Protein AF-A0A0G4MIC7-F1 (afdb_monomer)

Structure (mmCIF, N/CA/C/O backbone):
data_AF-A0A0G4MIC7-F1
#
_entry.id   AF-A0A0G4MIC7-F1
#
loop_
_atom_site.group_PDB
_atom_site.id
_atom_site.type_symbol
_atom_site.label_atom_id
_atom_site.label_alt_id
_atom_site.label_comp_id
_atom_site.label_asym_id
_atom_site.label_entity_id
_atom_site.label_seq_id
_atom_site.pdbx_PDB_ins_code
_atom_site.Cartn_x
_atom_site.Cartn_y
_atom_site.Cartn_z
_atom_site.occupancy
_atom_site.B_iso_or_equiv
_atom_site.auth_seq_id
_atom_site.auth_comp_id
_atom_site.auth_asym_id
_atom_site.auth_atom_id
_atom_site.pdbx_PDB_model_num
ATOM 1 N N . MET A 1 1 ? -0.387 22.264 -11.535 1.00 55.69 1 MET A N 1
ATOM 2 C CA . MET A 1 1 ? -0.503 21.212 -10.492 1.00 55.69 1 MET A CA 1
ATOM 3 C C . MET A 1 1 ? 0.898 20.785 -10.051 1.00 55.69 1 MET A C 1
ATOM 5 O O . MET A 1 1 ? 1.695 20.479 -10.929 1.00 55.69 1 MET A O 1
ATOM 9 N N . ASN A 1 2 ? 1.210 20.800 -8.745 1.00 79.50 2 ASN A N 1
ATOM 10 C CA . ASN A 1 2 ? 2.513 20.370 -8.192 1.00 79.50 2 ASN A CA 1
ATOM 11 C C . ASN A 1 2 ? 2.785 18.876 -8.517 1.00 79.50 2 ASN A C 1
ATOM 13 O O . ASN A 1 2 ? 1.834 18.100 -8.631 1.00 79.50 2 ASN A O 1
ATOM 17 N N . ILE A 1 3 ? 4.055 18.476 -8.673 1.00 72.81 3 ILE A N 1
ATOM 18 C CA . ILE A 1 3 ? 4.487 17.108 -9.009 1.00 72.81 3 ILE A CA 1
ATOM 19 C C . ILE A 1 3 ? 3.940 16.054 -8.039 1.00 72.81 3 ILE A C 1
ATOM 21 O O . ILE A 1 3 ? 3.516 14.986 -8.472 1.00 72.81 3 ILE A O 1
ATOM 25 N N . PHE A 1 4 ? 3.808 16.400 -6.756 1.00 65.38 4 PHE A N 1
ATOM 26 C CA . PHE A 1 4 ? 3.174 15.535 -5.759 1.00 65.38 4 PHE A CA 1
ATOM 27 C C . PHE A 1 4 ? 1.708 15.239 -6.086 1.00 65.38 4 PHE A C 1
ATOM 29 O O . PHE A 1 4 ? 1.297 14.085 -6.057 1.00 65.38 4 PHE A O 1
ATOM 36 N N . LYS A 1 5 ? 0.928 16.255 -6.482 1.00 67.38 5 LYS A N 1
ATOM 37 C CA . LYS A 1 5 ? -0.468 16.053 -6.902 1.00 67.38 5 LYS A CA 1
ATOM 38 C C . LYS A 1 5 ? -0.561 15.225 -8.185 1.00 67.38 5 LYS A C 1
ATOM 40 O O . LYS A 1 5 ? -1.469 14.414 -8.299 1.00 67.38 5 LYS A O 1
ATOM 45 N N . LYS A 1 6 ? 0.363 15.396 -9.138 1.00 68.75 6 LYS A N 1
ATOM 46 C CA . LYS A 1 6 ? 0.389 14.588 -10.374 1.00 68.75 6 LYS A CA 1
ATOM 47 C C . LYS A 1 6 ? 0.671 13.107 -10.089 1.00 68.75 6 LYS A C 1
ATOM 49 O O . LYS A 1 6 ? -0.014 12.252 -10.635 1.00 68.75 6 LYS A O 1
ATOM 54 N N . ASN A 1 7 ? 1.618 12.806 -9.199 1.00 65.69 7 ASN A N 1
ATOM 55 C CA . ASN A 1 7 ? 1.893 11.428 -8.773 1.00 65.69 7 ASN A CA 1
ATOM 56 C C . ASN A 1 7 ? 0.746 10.832 -7.945 1.00 65.69 7 ASN A C 1
ATOM 58 O O . ASN A 1 7 ? 0.481 9.640 -8.048 1.00 65.69 7 ASN A O 1
ATOM 62 N N . MET A 1 8 ? 0.041 11.660 -7.168 1.00 64.00 8 MET A N 1
ATOM 63 C CA . MET A 1 8 ? -1.153 11.246 -6.430 1.00 64.00 8 MET A CA 1
ATOM 64 C C . MET A 1 8 ? -2.275 10.795 -7.376 1.00 64.00 8 MET A C 1
ATOM 66 O O . MET A 1 8 ? -2.858 9.744 -7.150 1.00 64.00 8 MET A O 1
ATOM 70 N N . PHE A 1 9 ? -2.511 11.531 -8.469 1.00 63.84 9 PHE A N 1
ATOM 71 C CA . PHE A 1 9 ? -3.447 11.130 -9.531 1.00 63.84 9 PHE A CA 1
ATOM 72 C C . PHE A 1 9 ? -3.020 9.837 -10.241 1.00 63.84 9 PHE A C 1
ATOM 74 O O . PHE A 1 9 ? -3.852 9.018 -10.602 1.00 63.84 9 PHE A O 1
ATOM 81 N N . LEU A 1 10 ? -1.716 9.601 -10.401 1.00 67.50 10 LEU A N 1
ATOM 82 C CA . LEU A 1 10 ? -1.205 8.349 -10.973 1.00 67.50 10 LEU A CA 1
ATOM 83 C C . LEU A 1 10 ? -1.442 7.126 -10.066 1.00 67.50 10 LEU A C 1
ATOM 85 O O . LEU A 1 10 ? -1.423 5.987 -10.531 1.00 67.50 10 LEU A O 1
ATOM 89 N N . ALA A 1 11 ? -1.608 7.362 -8.765 1.00 70.62 11 ALA A N 1
ATOM 90 C CA . ALA A 1 11 ? -1.805 6.354 -7.730 1.00 70.62 11 ALA A CA 1
ATOM 91 C C . ALA A 1 11 ? -3.226 6.389 -7.139 1.00 70.62 11 ALA A C 1
ATOM 93 O O . ALA A 1 11 ? -3.442 5.836 -6.058 1.00 70.62 11 ALA A O 1
ATOM 94 N N . GLU A 1 12 ? -4.169 7.040 -7.824 1.00 81.19 12 GLU A N 1
ATOM 95 C CA . GLU A 1 12 ? -5.480 7.414 -7.290 1.00 81.19 12 GLU A CA 1
ATOM 96 C C . GLU A 1 12 ? -6.234 6.225 -6.693 1.00 81.19 12 GLU A C 1
ATOM 98 O O . GLU A 1 12 ? -6.598 6.290 -5.524 1.00 81.19 12 GLU A O 1
ATOM 103 N N . ASP A 1 13 ? -6.350 5.104 -7.411 1.00 86.62 13 ASP A N 1
ATOM 104 C CA . ASP A 1 13 ? -7.062 3.909 -6.927 1.00 86.62 13 ASP A CA 1
ATOM 105 C C . ASP A 1 13 ? -6.501 3.385 -5.596 1.00 86.62 13 ASP A C 1
ATOM 107 O O . ASP A 1 13 ? -7.232 2.968 -4.695 1.00 86.62 13 ASP A O 1
ATOM 111 N N . ARG A 1 14 ? -5.172 3.428 -5.445 1.00 87.12 14 ARG A N 1
ATOM 112 C CA . ARG A 1 14 ? -4.474 2.920 -4.255 1.00 87.12 14 ARG A CA 1
ATOM 113 C C . ARG A 1 14 ? -4.595 3.892 -3.088 1.00 87.12 14 ARG A C 1
ATOM 115 O O . ARG A 1 14 ? -4.772 3.466 -1.948 1.00 87.12 14 ARG A O 1
ATOM 122 N N . ILE A 1 15 ? -4.513 5.190 -3.367 1.00 91.12 15 ILE A N 1
ATOM 123 C CA . ILE A 1 15 ? -4.682 6.238 -2.359 1.00 91.12 15 ILE A CA 1
ATOM 124 C C . ILE A 1 15 ? -6.134 6.280 -1.892 1.00 91.12 15 ILE A C 1
ATOM 126 O O . ILE A 1 15 ? -6.378 6.333 -0.691 1.00 91.12 15 ILE A O 1
ATOM 130 N N . LEU A 1 16 ? -7.093 6.138 -2.807 1.00 92.00 16 LEU A N 1
ATOM 131 C CA . LEU A 1 16 ? -8.512 6.029 -2.496 1.00 92.00 16 LEU A CA 1
ATOM 132 C C . LEU A 1 16 ? -8.778 4.871 -1.532 1.00 92.00 16 LEU A C 1
ATOM 134 O O . LEU A 1 16 ? -9.457 5.064 -0.528 1.00 92.00 16 LEU A O 1
ATOM 138 N N . CYS A 1 17 ? -8.192 3.693 -1.767 1.00 93.00 17 CYS A N 1
ATOM 139 C CA . CYS A 1 17 ? -8.305 2.566 -0.838 1.00 93.00 17 CYS A CA 1
ATOM 140 C C . CYS A 1 17 ? -7.873 2.941 0.592 1.00 93.00 17 CYS A C 1
ATOM 142 O O . CYS A 1 17 ? -8.575 2.624 1.555 1.00 93.00 17 CYS A O 1
ATOM 144 N N . PHE A 1 18 ? -6.747 3.644 0.747 1.00 94.75 18 PHE A N 1
ATOM 145 C CA . PHE A 1 18 ? -6.309 4.134 2.055 1.00 94.75 18 PHE A CA 1
ATOM 146 C C . PHE A 1 18 ? -7.297 5.153 2.642 1.00 94.75 18 PHE A C 1
ATOM 148 O O . PHE A 1 18 ? -7.691 5.024 3.801 1.00 94.75 18 PHE A O 1
ATOM 155 N N . GLU A 1 19 ? -7.733 6.131 1.845 1.00 95.12 19 GLU A N 1
ATOM 156 C CA . GLU A 1 19 ? -8.672 7.178 2.263 1.00 95.12 19 GLU A CA 1
ATOM 157 C C . GLU A 1 19 ? -10.009 6.608 2.753 1.00 95.12 19 GLU A C 1
ATOM 159 O O . GLU A 1 19 ? -10.559 7.098 3.742 1.00 95.12 19 GLU A O 1
ATOM 164 N N . LEU A 1 20 ? -10.512 5.550 2.106 1.00 95.88 20 LEU A N 1
ATOM 165 C CA . LEU A 1 20 ? -11.722 4.840 2.522 1.00 95.88 20 LEU A CA 1
ATOM 166 C C . LEU A 1 20 ? -11.544 4.204 3.906 1.00 95.88 20 LEU A C 1
ATOM 168 O O . LEU A 1 20 ? -12.402 4.354 4.774 1.00 95.88 20 LEU A O 1
ATOM 172 N N . VAL A 1 21 ? -10.423 3.519 4.142 1.00 96.31 21 VAL A N 1
ATOM 173 C CA . VAL A 1 21 ? -10.162 2.854 5.429 1.00 96.31 21 VAL A CA 1
ATOM 174 C C . VAL A 1 21 ? -9.888 3.868 6.544 1.00 96.31 21 VAL A C 1
ATOM 176 O O . VAL A 1 21 ? -10.336 3.659 7.670 1.00 96.31 21 VAL A O 1
ATOM 179 N N . ALA A 1 22 ? -9.196 4.966 6.236 1.00 97.00 22 ALA A N 1
ATOM 180 C CA . ALA A 1 22 ? -8.835 6.028 7.176 1.00 97.00 22 ALA A CA 1
ATOM 181 C C . ALA A 1 22 ? -9.938 7.090 7.368 1.00 97.00 22 ALA A C 1
ATOM 183 O O . ALA A 1 22 ? -9.704 8.122 8.010 1.00 97.00 22 ALA A O 1
ATOM 184 N N . LYS A 1 23 ? -11.133 6.884 6.798 1.00 97.62 23 LYS A N 1
ATOM 185 C CA . LYS A 1 23 ? -12.246 7.833 6.884 1.00 97.62 23 LYS A CA 1
ATOM 186 C C . LYS A 1 23 ? -12.642 8.069 8.346 1.00 97.62 23 LYS A C 1
ATOM 188 O O . LYS A 1 23 ? -12.955 7.140 9.089 1.00 97.62 23 LYS A O 1
ATOM 193 N N . ALA A 1 24 ? -12.649 9.339 8.751 1.00 97.25 24 ALA A N 1
ATOM 194 C CA . ALA A 1 24 ? -12.911 9.719 10.135 1.00 97.25 24 ALA A CA 1
ATOM 195 C C . ALA A 1 24 ? -14.312 9.290 10.600 1.00 97.25 24 ALA A C 1
ATOM 197 O O . ALA A 1 24 ? -15.286 9.456 9.864 1.00 97.25 24 ALA A O 1
ATOM 198 N N . GLY A 1 25 ? -14.398 8.729 11.809 1.00 96.75 25 GLY A N 1
ATOM 199 C CA . GLY A 1 25 ? -15.646 8.234 12.404 1.00 96.75 25 GLY A CA 1
ATOM 200 C C . GLY A 1 25 ? -16.280 7.035 11.689 1.00 96.75 25 GLY A C 1
ATOM 201 O O . GLY A 1 25 ? -17.354 6.595 12.084 1.00 96.75 25 GLY A O 1
ATOM 202 N N . GLN A 1 26 ? -15.642 6.496 10.647 1.00 97.56 26 GLN A N 1
ATOM 203 C CA . GLN A 1 26 ? -16.152 5.370 9.871 1.00 97.56 26 GLN A CA 1
ATOM 204 C C . GLN A 1 26 ? -15.299 4.126 10.092 1.00 97.56 26 GLN A C 1
ATOM 206 O O . GLN A 1 26 ? -14.093 4.205 10.320 1.00 97.56 26 GLN A O 1
ATOM 211 N N . LYS A 1 27 ? -15.937 2.959 10.001 1.00 95.56 27 LYS A N 1
ATOM 212 C CA . LYS A 1 27 ? -15.303 1.648 10.184 1.00 95.56 27 LYS A CA 1
ATOM 213 C C . LYS A 1 27 ? -15.361 0.835 8.888 1.00 95.56 27 LYS A C 1
ATOM 215 O O . LYS A 1 27 ? -15.866 -0.283 8.856 1.00 95.56 27 LYS A O 1
ATOM 220 N N . TRP A 1 28 ? -14.905 1.426 7.785 1.00 96.62 28 TRP A N 1
ATOM 221 C CA . TRP A 1 28 ? -15.002 0.801 6.465 1.00 96.62 28 TRP A CA 1
ATOM 222 C C . TRP A 1 28 ? -13.938 -0.269 6.255 1.00 96.62 28 TRP A C 1
ATOM 224 O O . TRP A 1 28 ? -12.767 -0.109 6.612 1.00 96.62 28 TRP A O 1
ATOM 234 N N . HIS A 1 29 ? -14.363 -1.389 5.679 1.00 93.88 29 HIS A N 1
ATOM 235 C CA . HIS A 1 29 ? -13.519 -2.543 5.424 1.00 93.88 29 HIS A CA 1
ATOM 236 C C . HIS A 1 29 ? -13.409 -2.772 3.920 1.00 93.88 29 HIS A C 1
ATOM 238 O O . HIS A 1 29 ? -14.418 -2.834 3.225 1.00 93.88 29 HIS A O 1
ATOM 244 N N . LEU A 1 30 ? -12.182 -2.944 3.439 1.00 92.88 30 LEU A N 1
ATOM 245 C CA . LEU A 1 30 ? -11.933 -3.442 2.092 1.00 92.88 30 LEU A CA 1
ATOM 246 C C . LEU A 1 30 ? -11.918 -4.969 2.135 1.00 92.88 30 LEU A C 1
ATOM 248 O O . LEU A 1 30 ? -11.391 -5.558 3.080 1.00 92.88 30 LEU A O 1
ATOM 252 N N . SER A 1 31 ? -12.532 -5.604 1.143 1.00 92.88 31 SER A N 1
ATOM 253 C CA . SER A 1 31 ? -12.609 -7.060 1.020 1.00 92.88 31 SER A CA 1
ATOM 254 C C . SER A 1 31 ? -12.302 -7.467 -0.410 1.00 92.88 31 SER A C 1
ATOM 256 O O . SER A 1 31 ? -12.716 -6.803 -1.357 1.00 92.88 31 SER A O 1
ATOM 258 N N . TYR A 1 32 ? -11.566 -8.562 -0.555 1.00 93.62 32 TYR A N 1
ATOM 259 C CA . TYR A 1 32 ? -11.277 -9.151 -1.852 1.00 93.62 32 TYR A CA 1
ATOM 260 C C . TYR A 1 32 ? -12.389 -10.129 -2.238 1.00 93.62 32 TYR A C 1
ATOM 262 O O . TYR A 1 32 ? -12.749 -11.005 -1.452 1.00 93.62 32 TYR A O 1
ATOM 270 N N . ILE A 1 33 ? -12.917 -9.995 -3.456 1.00 96.00 33 ILE A N 1
ATOM 271 C CA . ILE A 1 33 ? -13.968 -10.861 -3.997 1.00 96.00 33 ILE A CA 1
ATOM 272 C C . ILE A 1 33 ? -13.374 -11.661 -5.157 1.00 96.00 33 ILE A C 1
ATOM 274 O O . ILE A 1 33 ? -13.216 -11.137 -6.254 1.00 96.00 33 ILE A O 1
ATOM 278 N N . LYS A 1 34 ? -13.076 -12.948 -4.937 1.00 95.56 34 LYS A N 1
ATOM 279 C CA . LYS A 1 34 ? -12.451 -13.829 -5.948 1.00 95.56 34 LYS A CA 1
ATOM 280 C C . LYS A 1 34 ? -13.279 -13.973 -7.233 1.00 95.56 34 LYS A C 1
ATOM 282 O O . LYS A 1 34 ? -12.722 -14.193 -8.301 1.00 95.56 34 LYS A O 1
ATOM 287 N N . ALA A 1 35 ? -14.605 -13.888 -7.122 1.00 97.06 35 ALA A N 1
ATOM 288 C CA . ALA A 1 35 ? -15.515 -14.009 -8.258 1.00 97.06 35 ALA A CA 1
ATOM 289 C C . ALA A 1 35 ? -15.586 -12.739 -9.124 1.00 97.06 35 ALA A C 1
ATOM 291 O O . ALA A 1 35 ? -16.070 -12.813 -10.252 1.00 97.06 35 ALA A O 1
ATOM 292 N N . ALA A 1 36 ? -15.121 -11.590 -8.618 1.00 95.31 36 ALA A N 1
ATOM 293 C CA . ALA A 1 36 ? -15.090 -10.358 -9.393 1.00 95.31 36 ALA A CA 1
ATOM 294 C C . ALA A 1 36 ? -14.041 -10.482 -10.508 1.00 95.31 36 ALA A C 1
ATOM 296 O O . ALA A 1 36 ? -12.879 -10.793 -10.243 1.00 95.31 36 ALA A O 1
ATOM 297 N N . LYS A 1 37 ? -14.462 -10.249 -11.754 1.00 95.00 37 LYS A N 1
ATOM 298 C CA . LYS A 1 37 ? -13.609 -10.280 -12.948 1.00 95.00 37 LYS A CA 1
ATOM 299 C C . LYS A 1 37 ? -13.605 -8.901 -13.596 1.00 95.00 37 LYS A C 1
ATOM 301 O O . LYS A 1 37 ? -14.646 -8.255 -13.662 1.00 95.00 37 LYS A O 1
ATOM 306 N N . GLY A 1 38 ? -12.440 -8.478 -14.066 1.00 92.31 38 GLY A N 1
ATOM 307 C CA . GLY A 1 38 ? -12.271 -7.304 -14.914 1.00 92.31 38 GLY A CA 1
ATOM 308 C C . GLY A 1 38 ? -11.444 -7.697 -16.128 1.00 92.31 38 GLY A C 1
ATOM 309 O O . GLY A 1 38 ? -10.523 -8.504 -16.003 1.00 92.31 38 GLY A O 1
ATOM 310 N N . GLU A 1 39 ? -11.799 -7.160 -17.286 1.00 93.25 39 GLU A N 1
ATOM 311 C CA . GLU A 1 39 ? -11.025 -7.308 -18.515 1.00 93.25 39 GLU A CA 1
ATOM 312 C C . GLU A 1 39 ? -10.118 -6.088 -18.666 1.00 93.25 39 GLU A C 1
ATOM 314 O O . GLU A 1 39 ? -10.511 -4.965 -18.344 1.00 93.25 39 GLU A O 1
ATOM 319 N N . THR A 1 40 ? -8.878 -6.319 -19.087 1.00 89.19 40 THR A N 1
ATOM 320 C CA . THR A 1 40 ? -7.879 -5.265 -19.268 1.00 89.19 40 THR A CA 1
ATOM 321 C C . THR A 1 40 ? -7.104 -5.521 -20.542 1.00 89.19 40 THR A C 1
ATOM 323 O O . THR A 1 40 ? -6.742 -6.669 -20.810 1.00 89.19 40 THR A O 1
ATOM 326 N N . ASP A 1 41 ? -6.770 -4.456 -21.257 1.00 91.31 41 ASP A N 1
ATOM 327 C CA . ASP A 1 41 ? -5.910 -4.544 -22.430 1.00 91.31 41 ASP A CA 1
ATOM 328 C C . ASP A 1 41 ? -4.499 -4.998 -22.037 1.00 91.31 41 ASP A C 1
ATOM 330 O O . ASP A 1 41 ? -3.942 -4.589 -21.010 1.00 91.31 41 ASP A O 1
ATOM 334 N N . VAL A 1 42 ? -3.923 -5.873 -22.858 1.00 90.62 42 VAL A N 1
ATOM 335 C CA . VAL A 1 42 ? -2.546 -6.345 -22.694 1.00 90.62 42 VAL A CA 1
ATOM 336 C C . VAL A 1 42 ? -1.601 -5.475 -23.523 1.00 90.62 42 VAL A C 1
ATOM 338 O O . VAL A 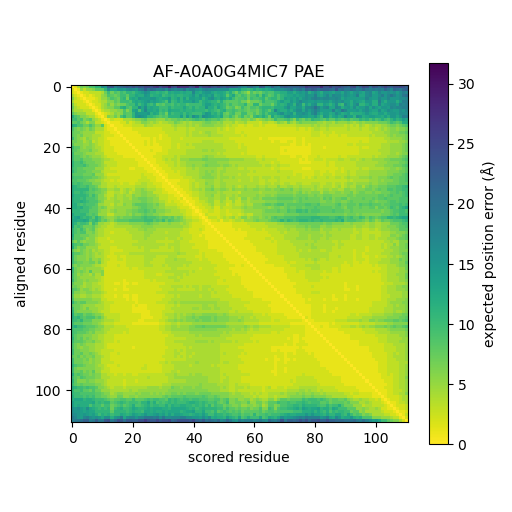1 42 ? -1.978 -5.050 -24.611 1.00 90.62 42 VAL A O 1
ATOM 341 N N . PRO A 1 43 ? -0.374 -5.208 -23.046 1.00 93.44 43 PRO A N 1
ATOM 342 C CA . PRO A 1 43 ? 0.583 -4.426 -23.817 1.00 93.44 43 PRO A CA 1
ATOM 343 C C . PRO A 1 43 ? 0.997 -5.169 -25.092 1.00 93.44 43 PRO A C 1
ATOM 345 O O . PRO A 1 43 ? 1.311 -6.360 -25.043 1.00 93.44 43 PRO A O 1
ATOM 348 N N . GLU A 1 44 ? 1.064 -4.453 -26.213 1.00 93.44 44 GLU A N 1
ATOM 349 C CA . GLU A 1 44 ? 1.318 -5.044 -27.538 1.00 93.44 44 GLU A CA 1
ATOM 350 C C . GLU A 1 44 ? 2.816 -5.249 -27.827 1.00 93.44 44 GLU A C 1
ATOM 352 O O . GLU A 1 44 ? 3.198 -6.001 -28.724 1.00 93.44 44 GLU A O 1
ATOM 357 N N . GLY A 1 45 ? 3.699 -4.608 -27.051 1.00 95.00 45 GLY A N 1
ATOM 358 C CA . GLY A 1 45 ? 5.144 -4.693 -27.251 1.00 95.00 45 GLY A CA 1
ATOM 359 C C . GLY A 1 45 ? 5.991 -4.273 -26.050 1.00 95.00 45 GLY A C 1
ATOM 360 O O . GLY A 1 45 ? 5.511 -3.719 -25.058 1.00 95.00 45 GLY A O 1
ATOM 361 N N . ALA A 1 46 ? 7.302 -4.514 -26.151 1.00 95.75 46 ALA A N 1
ATOM 362 C CA . ALA A 1 46 ? 8.246 -4.319 -25.047 1.00 95.75 46 ALA A CA 1
ATOM 363 C C . ALA A 1 46 ? 8.299 -2.869 -24.530 1.00 95.75 46 ALA A C 1
ATOM 365 O O . ALA A 1 46 ? 8.353 -2.643 -23.320 1.00 95.75 46 ALA A O 1
ATOM 366 N N . ALA A 1 47 ? 8.253 -1.876 -25.424 1.00 94.88 47 ALA A N 1
ATOM 367 C CA . ALA A 1 47 ? 8.303 -0.464 -25.041 1.00 94.88 47 ALA A CA 1
ATOM 368 C C . ALA A 1 47 ? 7.084 -0.052 -24.198 1.00 94.88 47 ALA A C 1
ATOM 370 O O . ALA A 1 47 ? 7.225 0.621 -23.171 1.00 94.88 47 ALA A O 1
ATOM 371 N N . GLU A 1 48 ? 5.894 -0.500 -24.599 1.00 94.00 48 GLU A N 1
ATOM 372 C CA . GLU A 1 48 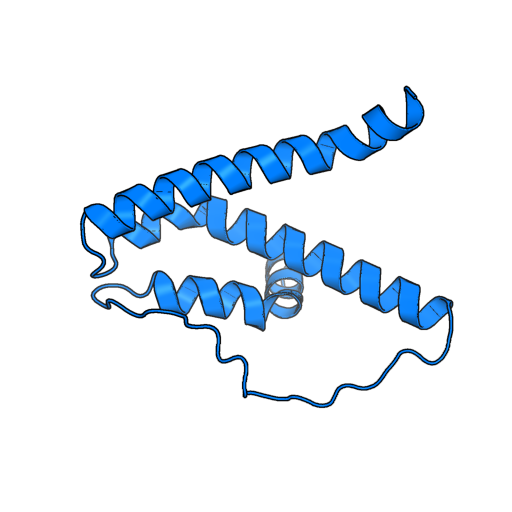? 4.659 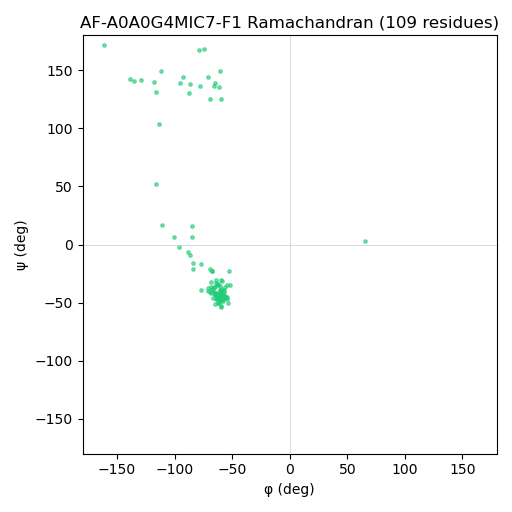-0.234 -23.872 1.00 94.00 48 GLU A CA 1
ATOM 373 C C . GLU A 1 48 ? 4.661 -0.940 -22.512 1.00 94.00 48 GLU A C 1
ATOM 375 O O . GLU A 1 48 ? 4.411 -0.303 -21.487 1.00 94.00 48 GLU A O 1
ATOM 380 N N . PHE A 1 49 ? 5.057 -2.216 -22.478 1.00 94.25 49 PHE A N 1
ATOM 381 C CA . PHE A 1 49 ? 5.195 -2.983 -21.242 1.00 94.25 49 PHE A CA 1
ATOM 382 C C . PHE A 1 49 ? 6.117 -2.287 -20.226 1.00 94.25 49 PHE A C 1
ATOM 384 O O . PHE A 1 49 ? 5.753 -2.117 -19.058 1.00 94.25 49 PHE A O 1
ATOM 391 N N . ILE A 1 50 ? 7.290 -1.811 -20.660 1.00 95.38 50 ILE A N 1
ATOM 392 C CA . ILE A 1 50 ? 8.238 -1.088 -19.794 1.00 95.38 50 ILE A CA 1
ATOM 393 C C . ILE A 1 50 ? 7.630 0.230 -19.289 1.00 95.38 50 ILE A C 1
ATOM 395 O O . ILE A 1 50 ? 7.774 0.571 -18.110 1.00 95.38 50 ILE A O 1
ATOM 399 N N . SER A 1 51 ? 6.927 0.967 -20.154 1.00 91.62 51 SER A N 1
ATOM 400 C CA . SER A 1 51 ? 6.226 2.201 -19.778 1.00 91.62 51 SER A CA 1
ATOM 401 C C . SER A 1 51 ? 5.139 1.940 -18.727 1.00 91.62 51 SER A C 1
ATOM 403 O O . SER A 1 51 ? 5.064 2.650 -17.717 1.00 91.62 51 SER A O 1
ATOM 405 N N . GLN A 1 52 ? 4.349 0.872 -18.898 1.00 92.44 52 GLN A N 1
ATOM 406 C CA . GLN A 1 52 ? 3.334 0.454 -17.930 1.00 92.44 52 GLN A CA 1
ATOM 407 C C . GLN A 1 52 ? 3.947 0.091 -16.575 1.00 92.44 52 GLN A C 1
ATOM 409 O O . GLN A 1 52 ? 3.512 0.604 -15.540 1.00 92.44 52 GLN A O 1
ATOM 414 N N . ARG A 1 53 ? 5.012 -0.717 -16.564 1.00 92.88 53 ARG A N 1
ATOM 415 C CA . ARG A 1 53 ? 5.701 -1.099 -15.324 1.00 92.88 53 ARG A CA 1
ATOM 416 C C . ARG A 1 53 ? 6.273 0.103 -14.589 1.00 92.88 53 ARG A C 1
ATOM 418 O O . ARG A 1 53 ? 6.083 0.207 -13.380 1.00 92.88 53 ARG A O 1
ATOM 425 N N . ARG A 1 54 ? 6.888 1.051 -15.301 1.00 91.75 54 ARG A N 1
ATOM 426 C CA . ARG A 1 54 ? 7.391 2.298 -14.703 1.00 91.75 54 ARG A CA 1
ATOM 427 C C . ARG A 1 54 ? 6.278 3.071 -13.997 1.00 91.75 54 ARG A C 1
ATOM 429 O O . ARG A 1 54 ? 6.461 3.527 -12.871 1.00 91.75 54 ARG A O 1
ATOM 436 N N . ARG A 1 55 ? 5.111 3.183 -14.636 1.00 90.00 55 ARG A N 1
ATOM 437 C CA . ARG A 1 55 ? 3.935 3.843 -14.056 1.00 90.00 55 ARG A CA 1
ATOM 438 C C . ARG A 1 55 ? 3.473 3.150 -12.780 1.00 90.00 55 ARG A C 1
ATOM 440 O O . ARG A 1 55 ? 3.247 3.816 -11.775 1.00 90.00 55 ARG A O 1
ATOM 447 N N . TRP A 1 56 ? 3.353 1.825 -12.813 1.00 89.94 56 TRP A N 1
ATOM 448 C CA . TRP A 1 56 ? 2.884 1.040 -11.670 1.00 89.94 56 TRP A CA 1
ATOM 449 C C . TRP A 1 56 ? 3.862 1.051 -10.502 1.00 89.94 56 TRP A C 1
ATOM 451 O O . TRP A 1 56 ? 3.423 1.133 -9.356 1.00 89.94 56 TRP A O 1
ATOM 461 N N . LEU A 1 57 ? 5.166 1.007 -10.778 1.00 89.19 57 LEU A N 1
ATOM 462 C CA . LEU A 1 57 ? 6.208 1.129 -9.760 1.00 89.19 57 LEU A CA 1
ATOM 463 C C . LEU A 1 57 ? 6.140 2.497 -9.078 1.00 89.19 57 LEU A C 1
ATOM 465 O O . LEU A 1 57 ? 6.027 2.562 -7.855 1.00 89.19 57 LEU A O 1
ATOM 469 N N . ASN A 1 58 ? 6.094 3.579 -9.859 1.00 87.75 58 ASN A N 1
ATOM 470 C CA . ASN A 1 58 ? 5.989 4.935 -9.319 1.00 87.75 58 ASN A CA 1
ATOM 471 C C . ASN A 1 58 ? 4.691 5.140 -8.527 1.00 87.75 58 ASN A C 1
ATOM 473 O O . ASN A 1 58 ? 4.716 5.709 -7.437 1.00 87.75 58 ASN A O 1
ATOM 477 N N . GLY A 1 59 ? 3.563 4.649 -9.050 1.00 90.00 59 GLY A N 1
ATOM 478 C CA . GLY A 1 59 ? 2.268 4.743 -8.380 1.00 90.00 59 GLY A CA 1
ATOM 479 C C . GLY A 1 59 ? 2.224 3.952 -7.071 1.00 90.00 59 GLY A C 1
ATOM 480 O O . GLY A 1 59 ? 1.734 4.453 -6.061 1.00 90.00 59 GLY A O 1
ATOM 481 N N . SER A 1 60 ? 2.785 2.740 -7.056 1.00 89.12 60 SER A N 1
ATOM 482 C CA . SER A 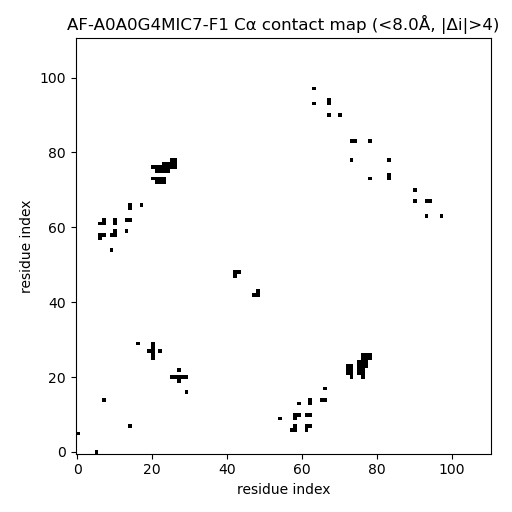1 60 ? 2.838 1.908 -5.846 1.00 89.12 60 SER A CA 1
ATOM 483 C C . SER A 1 60 ? 3.767 2.514 -4.795 1.00 89.12 60 SER A C 1
ATOM 485 O O . SER A 1 60 ? 3.392 2.587 -3.631 1.00 89.12 60 SER A O 1
ATOM 487 N N . PHE A 1 61 ? 4.933 3.029 -5.197 1.00 88.69 61 PHE A N 1
ATOM 488 C CA . PHE A 1 61 ? 5.850 3.720 -4.290 1.00 88.69 61 PHE A CA 1
ATOM 489 C C . PHE A 1 61 ? 5.219 4.978 -3.675 1.00 88.69 61 PHE A C 1
ATOM 491 O O . PHE A 1 61 ? 5.261 5.162 -2.458 1.00 88.69 61 PHE A O 1
ATOM 498 N N . ALA A 1 62 ? 4.570 5.811 -4.496 1.00 89.00 62 ALA A N 1
ATOM 499 C CA . ALA A 1 62 ? 3.871 7.004 -4.026 1.00 89.00 62 ALA A CA 1
ATOM 500 C C . ALA A 1 62 ? 2.737 6.661 -3.045 1.00 89.00 62 ALA A C 1
ATOM 502 O O . ALA A 1 62 ? 2.621 7.307 -2.004 1.00 89.00 62 ALA A O 1
ATOM 503 N N . ALA A 1 63 ? 1.936 5.630 -3.336 1.00 92.25 63 ALA A N 1
ATOM 504 C CA . ALA A 1 63 ? 0.874 5.168 -2.442 1.00 92.25 63 ALA A CA 1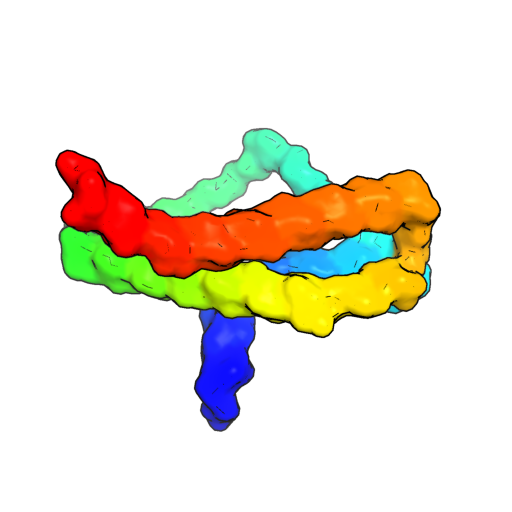
ATOM 505 C C . ALA A 1 63 ? 1.425 4.638 -1.108 1.00 92.25 63 ALA A C 1
ATOM 507 O O . ALA A 1 63 ? 0.884 4.967 -0.050 1.00 92.25 63 ALA A O 1
ATOM 508 N N . SER A 1 64 ? 2.524 3.875 -1.138 1.00 92.50 64 SER A N 1
ATOM 509 C CA . SER A 1 64 ? 3.191 3.396 0.075 1.00 92.50 64 SER A CA 1
ATOM 510 C C . SER A 1 64 ? 3.642 4.568 0.942 1.00 92.50 64 SER A C 1
ATOM 512 O O . SER A 1 64 ? 3.208 4.661 2.089 1.00 92.50 64 SER A O 1
ATOM 514 N N . LEU A 1 65 ? 4.405 5.522 0.392 1.00 92.12 65 LEU A N 1
ATOM 515 C CA . LEU A 1 65 ? 4.825 6.722 1.128 1.00 92.12 65 LEU A CA 1
ATOM 516 C C . LEU A 1 65 ? 3.634 7.513 1.675 1.00 92.12 65 LEU A C 1
ATOM 518 O O . LEU A 1 65 ? 3.647 7.917 2.837 1.00 92.12 65 LEU A O 1
ATOM 522 N N . TYR A 1 66 ? 2.585 7.690 0.869 1.00 93.12 66 TYR A N 1
ATOM 523 C CA . TYR A 1 66 ? 1.374 8.386 1.287 1.00 93.12 66 TYR A CA 1
ATOM 524 C C . TYR A 1 66 ? 0.741 7.726 2.516 1.00 93.12 66 TYR A C 1
ATOM 526 O O . TYR A 1 66 ? 0.457 8.414 3.498 1.00 93.12 66 TYR A O 1
ATOM 534 N N . SER A 1 67 ? 0.567 6.402 2.483 1.00 94.31 67 SER A N 1
ATOM 535 C CA . SER A 1 67 ? -0.034 5.646 3.584 1.00 94.31 67 SER A CA 1
ATOM 536 C C . SER A 1 67 ? 0.812 5.686 4.862 1.00 94.31 67 SER A C 1
ATOM 538 O O . SER A 1 67 ? 0.252 5.817 5.948 1.00 94.31 67 SER A O 1
ATOM 540 N N . LEU A 1 68 ? 2.148 5.661 4.740 1.00 95.62 68 LEU A N 1
ATOM 541 C CA . LEU A 1 68 ? 3.073 5.808 5.867 1.00 95.62 68 LEU A CA 1
ATOM 542 C C . LEU A 1 68 ? 2.961 7.203 6.498 1.00 95.62 68 LEU A C 1
ATOM 544 O O . LEU A 1 68 ? 2.743 7.322 7.702 1.00 95.62 68 LEU A O 1
ATOM 548 N N . MET A 1 69 ? 3.051 8.261 5.685 1.00 95.31 69 MET A N 1
ATOM 549 C CA . MET A 1 69 ? 2.994 9.653 6.156 1.00 95.31 69 MET A CA 1
ATOM 550 C C . MET A 1 69 ? 1.656 9.999 6.819 1.00 95.31 69 MET A C 1
ATOM 552 O O . MET A 1 69 ? 1.611 10.781 7.765 1.00 95.31 69 MET A O 1
ATOM 556 N N . HIS A 1 70 ? 0.559 9.425 6.323 1.00 96.31 70 HIS A N 1
ATOM 557 C CA . HIS A 1 70 ? -0.792 9.738 6.785 1.00 96.31 70 HIS A CA 1
ATOM 558 C C . HIS A 1 70 ? -1.363 8.699 7.751 1.00 96.31 70 HIS A C 1
ATOM 560 O O . HIS A 1 70 ? -2.526 8.828 8.144 1.00 96.31 70 HIS A O 1
ATOM 566 N N . PHE A 1 71 ? -0.576 7.705 8.180 1.00 97.12 71 PHE A N 1
ATOM 567 C CA . PHE A 1 71 ? -1.037 6.615 9.044 1.00 97.12 71 PHE A CA 1
ATOM 568 C C . PHE A 1 71 ? -1.757 7.110 10.305 1.00 97.12 71 PHE A C 1
ATOM 570 O O . PHE A 1 71 ? -2.755 6.523 10.717 1.00 97.12 71 PHE A O 1
ATOM 577 N N . GLY A 1 72 ? -1.328 8.245 10.872 1.00 96.38 72 GLY A N 1
ATOM 578 C CA . GLY A 1 72 ? -1.971 8.872 12.032 1.00 96.38 72 GLY A CA 1
ATOM 579 C C . GLY A 1 72 ? -3.480 9.121 11.866 1.00 96.38 72 GLY A C 1
ATOM 580 O O . GLY A 1 72 ? -4.218 9.172 12.847 1.00 96.38 72 GLY A O 1
ATOM 581 N N . ARG A 1 73 ? -3.985 9.210 10.629 1.00 97.06 73 ARG A N 1
ATOM 582 C CA . ARG A 1 73 ? -5.422 9.339 10.340 1.00 97.06 73 ARG A CA 1
ATOM 583 C C . ARG A 1 73 ? -6.223 8.089 10.700 1.00 97.06 73 ARG A C 1
ATOM 585 O O . ARG A 1 73 ? -7.407 8.222 10.994 1.00 97.06 73 ARG A O 1
ATOM 592 N N . MET A 1 74 ? -5.593 6.916 10.773 1.00 96.94 74 MET A N 1
ATOM 593 C CA . MET A 1 74 ? -6.243 5.686 11.238 1.00 96.94 74 MET A CA 1
ATOM 594 C C . MET A 1 74 ? -6.785 5.834 12.663 1.00 96.94 74 MET A C 1
ATOM 596 O O . MET A 1 74 ? -7.848 5.307 12.961 1.00 96.94 74 MET A O 1
ATOM 600 N N . TYR A 1 75 ? -6.150 6.636 13.520 1.00 97.06 75 TYR A N 1
ATOM 601 C CA . TYR A 1 75 ? -6.655 6.907 14.872 1.00 97.06 75 TYR A CA 1
ATOM 602 C C . TYR A 1 75 ? -7.932 7.751 14.906 1.00 97.06 75 TYR A C 1
ATOM 604 O O . TYR A 1 75 ? -8.655 7.727 15.894 1.00 97.06 75 TYR A O 1
ATOM 612 N N . LYS A 1 76 ? -8.218 8.501 13.836 1.00 96.81 76 LYS A N 1
ATOM 613 C CA . LYS A 1 76 ? -9.469 9.259 13.692 1.00 96.81 76 LYS A CA 1
ATOM 614 C C . LYS A 1 76 ? -10.592 8.415 13.081 1.00 96.81 76 LYS A C 1
ATOM 616 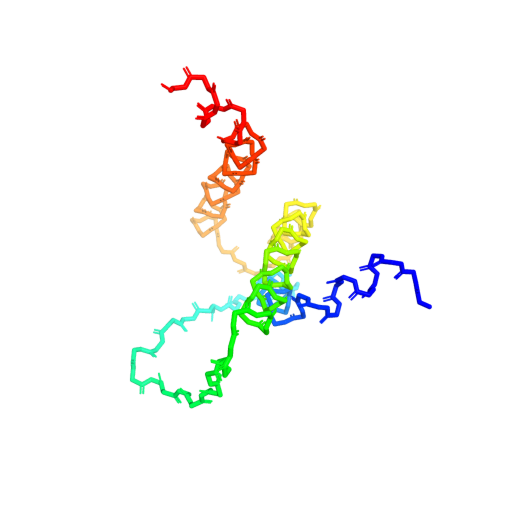O O . LYS A 1 76 ? -11.731 8.876 13.023 1.00 96.81 76 LYS A O 1
ATOM 621 N N . SER A 1 77 ? -10.285 7.214 12.589 1.00 96.81 77 SER A N 1
ATOM 622 C CA . SER A 1 77 ? -11.282 6.268 12.080 1.00 96.81 77 SER A CA 1
ATOM 623 C C . SER A 1 77 ? -12.064 5.607 13.223 1.00 96.81 77 SER A C 1
ATOM 625 O O . SER A 1 77 ? -11.680 5.689 14.386 1.00 96.81 77 SER A O 1
ATOM 627 N N . GLY A 1 78 ? -13.157 4.920 12.894 1.00 96.00 78 GLY A N 1
ATOM 628 C CA . GLY A 1 78 ? -13.959 4.144 13.846 1.00 96.00 78 GLY A CA 1
ATOM 629 C C . GLY A 1 78 ? -13.453 2.714 14.091 1.00 96.00 78 GLY A C 1
ATOM 630 O O . GLY A 1 78 ? -14.220 1.867 14.559 1.00 96.00 78 GLY A O 1
ATOM 631 N N . HIS A 1 79 ? -12.211 2.385 13.714 1.00 97.50 79 HIS A N 1
ATOM 632 C CA . HIS A 1 79 ? -11.660 1.034 13.885 1.00 97.50 79 HIS A CA 1
ATOM 633 C C . HIS A 1 79 ? -11.391 0.708 15.359 1.00 97.50 79 HIS A C 1
ATOM 635 O O . HIS A 1 79 ? -11.007 1.560 16.151 1.00 97.50 79 HIS A O 1
ATOM 641 N N . ASN A 1 80 ? -11.603 -0.556 15.740 1.00 96.94 80 ASN A N 1
ATOM 642 C CA . ASN A 1 80 ? -11.391 -1.007 17.118 1.00 96.94 80 ASN A CA 1
ATOM 643 C C . ASN A 1 80 ? -9.902 -1.254 17.420 1.00 96.94 80 ASN A C 1
ATOM 645 O O . ASN A 1 80 ? -9.080 -1.360 16.510 1.00 96.94 80 ASN A O 1
ATOM 649 N N . LEU A 1 81 ? -9.568 -1.409 18.706 1.00 96.38 81 LEU A N 1
ATOM 650 C CA . LEU A 1 81 ? -8.187 -1.590 19.171 1.00 96.38 81 LEU A CA 1
ATOM 651 C C . LEU A 1 81 ? -7.477 -2.789 18.523 1.00 96.38 81 LEU A C 1
ATOM 653 O O . LEU A 1 81 ? -6.325 -2.667 18.122 1.00 96.38 81 LEU A O 1
ATOM 657 N N . ILE A 1 82 ? -8.171 -3.919 18.351 1.00 97.44 82 ILE A N 1
ATOM 658 C CA . ILE A 1 82 ? -7.603 -5.122 17.715 1.00 97.44 82 ILE A CA 1
ATOM 659 C C . ILE A 1 82 ? -7.206 -4.825 16.265 1.00 97.44 82 ILE A C 1
ATOM 661 O O . ILE A 1 82 ? -6.105 -5.150 15.829 1.00 97.44 82 ILE A O 1
ATOM 665 N N . ARG A 1 83 ? -8.083 -4.171 15.502 1.00 95.69 83 ARG A N 1
ATOM 666 C CA . ARG A 1 83 ? -7.794 -3.809 14.112 1.00 95.69 83 ARG A CA 1
ATOM 667 C C . ARG A 1 83 ? -6.682 -2.770 14.023 1.00 95.69 83 ARG A C 1
ATOM 669 O O . ARG A 1 83 ? -5.814 -2.888 13.165 1.00 95.69 83 ARG A O 1
ATOM 676 N N . MET A 1 84 ? -6.671 -1.802 14.937 1.00 97.81 84 MET A N 1
ATOM 677 C CA . MET A 1 84 ? -5.583 -0.831 15.045 1.00 97.81 84 MET A CA 1
ATOM 678 C C . MET A 1 84 ? -4.243 -1.511 15.341 1.00 97.81 84 MET A C 1
ATOM 680 O O . MET A 1 84 ? -3.240 -1.132 14.743 1.00 97.81 84 MET A O 1
ATOM 684 N N . PHE A 1 85 ? -4.210 -2.546 16.183 1.00 98.06 85 PHE A N 1
ATOM 685 C CA . PHE A 1 85 ? -3.008 -3.349 16.421 1.00 98.06 85 PHE A CA 1
ATOM 686 C C . PHE A 1 85 ? -2.491 -4.003 15.128 1.00 98.06 85 PHE A C 1
ATOM 688 O O . PHE A 1 85 ? -1.326 -3.825 14.772 1.00 98.06 85 PHE A O 1
ATOM 695 N N . PHE A 1 86 ? -3.359 -4.660 14.352 1.00 97.94 86 PHE A N 1
ATOM 696 C CA . PHE A 1 86 ? -2.959 -5.226 13.057 1.00 97.94 86 PHE A CA 1
ATOM 697 C C . PHE A 1 86 ? -2.529 -4.163 12.039 1.00 97.94 86 PHE A C 1
ATOM 699 O O . PHE A 1 86 ? -1.611 -4.406 11.259 1.00 97.94 86 PHE A O 1
ATOM 706 N N . PHE A 1 87 ? -3.118 -2.964 12.062 1.00 97.25 87 PHE A N 1
ATOM 707 C CA . PHE A 1 87 ? -2.638 -1.860 11.229 1.00 97.25 87 PHE A CA 1
ATOM 708 C C . PHE A 1 87 ? -1.225 -1.402 11.597 1.00 97.25 87 PHE A C 1
ATOM 710 O O . PHE A 1 87 ? -0.488 -1.004 10.700 1.00 97.25 87 PHE A O 1
ATOM 717 N N . HIS A 1 88 ? -0.802 -1.506 12.858 1.00 98.25 88 HIS A N 1
ATOM 718 C CA . HIS A 1 88 ? 0.590 -1.239 13.233 1.0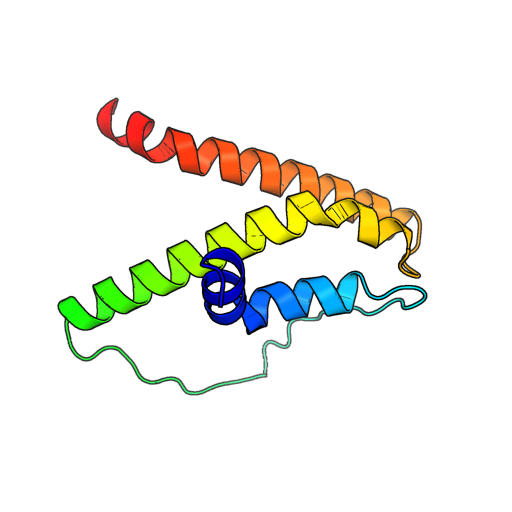0 98.25 88 HIS A CA 1
ATOM 719 C C . HIS A 1 88 ? 1.542 -2.324 12.739 1.00 98.25 88 HIS A C 1
ATOM 721 O O . HIS A 1 88 ? 2.615 -2.001 12.236 1.00 98.25 88 HIS A O 1
ATOM 727 N N . ILE A 1 89 ? 1.142 -3.596 12.808 1.00 98.31 89 ILE A N 1
ATOM 728 C CA . ILE A 1 89 ? 1.918 -4.687 12.198 1.00 98.31 89 ILE A CA 1
ATOM 729 C C . ILE A 1 89 ? 2.083 -4.423 10.696 1.00 98.31 89 ILE A C 1
ATOM 731 O O . ILE A 1 89 ? 3.196 -4.463 10.175 1.00 98.31 89 ILE A O 1
ATOM 735 N N . GLN A 1 90 ? 0.989 -4.067 10.016 1.00 96.19 90 GLN A N 1
ATOM 736 C CA . GLN A 1 90 ? 1.001 -3.701 8.601 1.00 96.19 90 GLN A CA 1
ATOM 737 C C . GLN A 1 90 ? 1.887 -2.473 8.334 1.00 96.19 90 GLN A C 1
ATOM 739 O O . GLN A 1 90 ? 2.594 -2.436 7.329 1.00 96.19 90 GLN A O 1
ATOM 744 N N . LEU A 1 91 ? 1.878 -1.468 9.213 1.00 97.38 91 LEU A N 1
ATOM 745 C CA . LEU A 1 91 ? 2.735 -0.286 9.104 1.00 97.38 91 LEU A CA 1
ATOM 746 C C . LEU A 1 91 ? 4.217 -0.673 9.162 1.00 97.38 91 LEU A C 1
ATOM 748 O O . LEU A 1 91 ? 4.976 -0.294 8.274 1.00 97.38 91 LEU A O 1
ATOM 752 N N . ILE A 1 92 ? 4.610 -1.461 10.165 1.00 98.06 92 ILE A N 1
ATOM 753 C CA . ILE A 1 92 ? 5.991 -1.932 10.341 1.00 98.06 92 ILE A CA 1
ATOM 754 C C . ILE A 1 92 ? 6.428 -2.747 9.122 1.00 98.06 92 ILE A C 1
ATOM 756 O O . ILE A 1 92 ? 7.489 -2.487 8.559 1.00 98.06 92 ILE A O 1
ATOM 760 N N . TYR A 1 93 ? 5.584 -3.676 8.666 1.00 97.00 93 TYR A N 1
ATOM 761 C CA . TYR A 1 93 ? 5.837 -4.462 7.460 1.00 97.00 93 TYR A CA 1
ATOM 762 C C . TYR A 1 93 ? 6.090 -3.572 6.232 1.00 97.00 93 TYR A C 1
ATOM 764 O O . TYR A 1 93 ? 7.055 -3.783 5.498 1.00 97.00 93 TYR A O 1
ATOM 772 N N . ASN A 1 94 ? 5.278 -2.529 6.029 1.00 95.44 94 ASN A N 1
ATOM 773 C CA . ASN A 1 94 ? 5.462 -1.609 4.906 1.00 95.44 94 ASN A CA 1
ATOM 774 C C . ASN A 1 94 ? 6.724 -0.745 5.034 1.00 95.44 94 ASN A C 1
ATOM 776 O O . ASN A 1 94 ? 7.384 -0.506 4.026 1.00 95.44 94 ASN A O 1
ATOM 780 N N . ILE A 1 95 ? 7.096 -0.312 6.243 1.00 96.75 95 ILE A N 1
ATOM 781 C CA . ILE A 1 95 ? 8.357 0.412 6.476 1.00 96.75 95 ILE A CA 1
ATOM 782 C C . ILE A 1 95 ? 9.547 -0.474 6.099 1.00 96.75 95 ILE A C 1
ATOM 784 O O . ILE A 1 95 ? 10.411 -0.045 5.334 1.00 96.75 95 ILE A O 1
ATOM 788 N N . LEU A 1 96 ? 9.566 -1.722 6.578 1.00 96.19 96 LEU A N 1
ATOM 789 C CA . LEU A 1 96 ? 10.617 -2.681 6.239 1.00 96.19 96 LEU A CA 1
ATOM 790 C C . LEU A 1 96 ? 10.672 -2.935 4.731 1.00 96.19 96 LEU A C 1
ATOM 792 O O . LEU A 1 96 ? 11.753 -2.891 4.155 1.00 96.19 96 LEU A O 1
ATOM 796 N N . ASN A 1 97 ? 9.529 -3.116 4.067 1.00 93.56 97 ASN A N 1
ATOM 797 C CA . ASN A 1 97 ? 9.482 -3.271 2.611 1.00 93.56 97 ASN A CA 1
ATOM 798 C C . ASN A 1 97 ? 10.072 -2.074 1.862 1.00 93.56 97 ASN A C 1
ATOM 800 O O . ASN A 1 97 ? 10.785 -2.270 0.880 1.00 93.56 97 ASN A O 1
ATOM 804 N N . VAL A 1 98 ? 9.794 -0.842 2.297 1.00 93.38 98 VAL A N 1
ATOM 805 C CA . VAL A 1 98 ? 10.369 0.360 1.671 1.00 93.38 98 VAL A CA 1
ATOM 806 C C . VAL A 1 98 ? 11.890 0.374 1.837 1.00 93.38 98 VAL A C 1
ATOM 808 O O . VAL A 1 98 ? 12.600 0.620 0.862 1.00 93.38 98 VAL A O 1
ATOM 811 N N . ILE A 1 99 ? 12.390 0.037 3.029 1.00 93.19 99 ILE A N 1
ATOM 812 C CA . ILE A 1 99 ? 13.828 -0.093 3.303 1.00 93.19 99 ILE A CA 1
ATOM 813 C C . ILE A 1 99 ? 14.448 -1.168 2.401 1.00 93.19 99 ILE A C 1
ATOM 815 O O . ILE A 1 99 ? 15.399 -0.889 1.675 1.00 93.19 99 ILE A O 1
ATOM 819 N N . PHE A 1 100 ? 13.886 -2.378 2.381 1.00 91.31 100 PHE A N 1
ATOM 820 C CA . PHE A 1 100 ? 14.380 -3.466 1.538 1.00 91.31 100 PHE A CA 1
ATOM 821 C C . PHE A 1 100 ? 14.347 -3.108 0.057 1.00 91.31 100 PHE A C 1
ATOM 823 O O . PHE A 1 100 ? 15.314 -3.375 -0.643 1.00 91.31 100 PHE A O 1
ATOM 830 N N . THR A 1 101 ? 13.284 -2.463 -0.425 1.00 88.88 101 THR A N 1
ATOM 831 C CA . THR A 1 101 ? 13.184 -2.037 -1.829 1.00 88.88 101 THR A CA 1
ATOM 832 C C . THR A 1 101 ? 14.334 -1.102 -2.194 1.00 88.88 101 THR A C 1
ATOM 834 O O . THR A 1 101 ? 14.947 -1.279 -3.245 1.00 88.88 101 THR A O 1
ATOM 837 N N . TRP A 1 102 ? 14.680 -0.163 -1.308 1.00 87.44 102 TRP A N 1
ATOM 838 C CA . TRP A 1 102 ? 15.794 0.762 -1.513 1.00 87.44 102 TRP A CA 1
ATOM 839 C C . TRP A 1 102 ? 17.145 0.043 -1.632 1.00 87.44 102 TRP A C 1
ATOM 841 O O . TRP A 1 102 ? 17.924 0.336 -2.537 1.00 87.44 102 TRP A O 1
ATOM 851 N N . PHE A 1 103 ? 17.411 -0.928 -0.754 1.00 89.38 103 PHE A N 1
ATOM 852 C CA . PHE A 1 103 ? 18.687 -1.653 -0.739 1.00 89.38 103 PHE A CA 1
ATOM 853 C C . PHE A 1 103 ? 18.756 -2.829 -1.719 1.00 89.38 103 PHE A C 1
ATOM 855 O O . PHE A 1 103 ? 19.853 -3.218 -2.112 1.00 89.38 103 PHE A O 1
ATOM 862 N N . SER A 1 104 ? 17.616 -3.366 -2.159 1.00 87.31 104 SER A N 1
ATOM 863 C CA . SER A 1 104 ? 17.542 -4.565 -3.004 1.00 87.31 104 SER A CA 1
ATOM 864 C C . SER A 1 104 ? 18.350 -4.443 -4.294 1.00 87.31 104 SER A C 1
ATOM 866 O O . SER A 1 104 ? 18.997 -5.404 -4.702 1.00 87.31 104 SER A O 1
ATOM 868 N N . LEU A 1 105 ? 18.375 -3.250 -4.898 1.00 83.75 105 LEU A N 1
ATOM 869 C CA . LEU A 1 105 ? 19.162 -2.991 -6.097 1.00 83.75 105 LEU A CA 1
ATOM 870 C C . LEU A 1 105 ? 20.659 -3.148 -5.815 1.00 83.75 105 LEU A C 1
ATOM 872 O O . LEU A 1 105 ? 21.345 -3.806 -6.582 1.00 83.75 105 LEU A O 1
ATOM 876 N N . ALA A 1 106 ? 21.160 -2.593 -4.708 1.00 84.75 106 ALA A N 1
ATOM 877 C CA . ALA A 1 106 ? 22.560 -2.745 -4.318 1.00 84.75 106 ALA A CA 1
ATOM 878 C C . ALA A 1 106 ? 22.892 -4.204 -3.973 1.00 84.75 106 ALA A C 1
ATOM 880 O O . ALA A 1 106 ? 23.919 -4.713 -4.409 1.00 84.75 106 ALA A O 1
ATOM 881 N N . SER A 1 107 ? 22.002 -4.898 -3.255 1.00 83.81 107 SER A N 1
ATOM 882 C CA . SER A 1 107 ? 22.166 -6.320 -2.928 1.00 83.81 107 SER A CA 1
ATOM 883 C C . SER A 1 107 ? 22.240 -7.213 -4.170 1.00 83.81 107 SER A C 1
ATOM 885 O O . SER A 1 107 ? 23.016 -8.164 -4.176 1.00 83.81 107 SER A O 1
ATOM 887 N N . TYR A 1 108 ? 21.491 -6.889 -5.230 1.00 84.06 108 TYR A N 1
ATOM 888 C CA . TYR A 1 108 ? 21.535 -7.619 -6.501 1.00 84.06 108 TYR A CA 1
ATOM 889 C C . TYR A 1 108 ? 22.916 -7.566 -7.175 1.00 84.06 108 TYR A C 1
ATOM 891 O O . TYR A 1 108 ? 23.314 -8.539 -7.795 1.00 84.06 108 TYR A O 1
ATOM 899 N N . TYR A 1 109 ? 23.660 -6.462 -7.036 1.00 81.12 109 TYR A N 1
ATOM 900 C CA . TYR A 1 109 ? 25.006 -6.313 -7.615 1.00 81.12 109 TYR A CA 1
ATOM 901 C C . TYR A 1 109 ? 26.141 -6.820 -6.709 1.00 81.12 109 TYR A C 1
ATOM 903 O O . TYR A 1 109 ? 27.297 -6.813 -7.124 1.00 81.12 109 TYR A O 1
ATOM 911 N N . LEU A 1 110 ? 25.834 -7.216 -5.469 1.00 80.69 110 LEU A N 1
ATOM 912 C CA . LEU A 1 110 ? 26.789 -7.805 -4.520 1.00 80.69 110 LEU A CA 1
ATOM 913 C C . LEU A 1 110 ? 26.759 -9.345 -4.519 1.00 80.69 110 LEU A C 1
ATOM 915 O O . LEU A 1 110 ? 27.523 -9.957 -3.774 1.00 80.69 11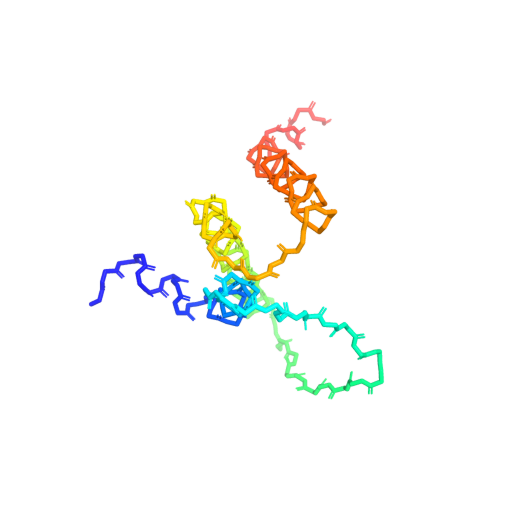0 LEU A O 1
ATOM 919 N N . THR A 1 111 ? 25.870 -9.946 -5.317 1.00 56.06 111 THR A N 1
ATOM 920 C CA . THR A 1 111 ? 25.751 -11.396 -5.546 1.00 56.06 111 THR A CA 1
ATOM 921 C C . THR A 1 111 ? 26.263 -11.722 -6.941 1.00 56.06 111 THR A C 1
ATOM 923 O O . THR A 1 111 ? 26.968 -12.744 -7.077 1.00 56.06 111 THR A O 1
#

Organism: Verticillium longisporum (NCBI:txid100787)

pLDDT: mean 90.39, std 9.46, range [55.69, 98.31]

Solvent-accessible surface area (backbone atoms only — not comparable to full-atom values): 6487 Å² total; per-residue (Å²): 131,58,71,68,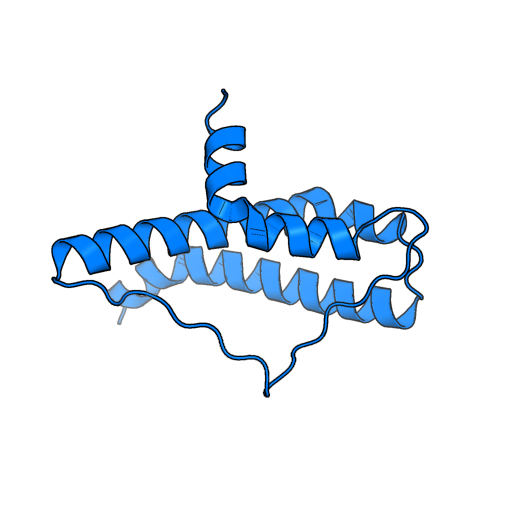59,54,47,45,64,66,15,37,75,61,43,48,56,50,51,54,44,32,29,69,72,32,70,52,79,89,80,88,60,88,84,68,79,82,88,77,90,74,71,92,44,72,70,53,43,53,53,51,50,54,50,52,50,53,16,51,52,49,32,51,53,49,50,64,77,48,46,75,41,47,76,48,17,49,61,53,72,70,58,51,52,53,49,48,54,52,48,53,53,51,54,51,49,53,54,48,59,68,46,45,63,60,53,63,77,76,109

Mean predicted aligned error: 5.12 Å

Radius of gyration: 16.87 Å; Cα contacts (8 Å, |Δi|>4): 65; chains: 1; bounding box: 43×35×47 Å

Secondary structure (DSSP, 8-state):
--HHHHHHHHTHHHHHHHHHHT-BT--------TT-----PPPSSHHHHHHHHHHHHHHHHHHHHHHHHTGGGGGGBS--HHHHHHHHHHHHHHHHHHHHHHHHHHHHHT-

Sequence (111 aa):
MNIFKKNMFLAEDRILCFELVAKAGQKWHLSYIKAAKGETDVPEGAAEFISQRRRWLNGSFAASLYSLMHFGRMYKSGHNLIRMFFFHIQLIYNILNVIFTWFSLASYYLT

Foldseek 3Di:
DDPLVVLCVLLVVLLVVLCQCLPAAANDDDDDDPPDDDDDDDDPDDVVVVVVVVSVVSSVLSSLVVCLVCVVSNVRYPDDPVVNVVVVVVSVVSVVVVVCVVCVVVVVVVD

InterPro domains:
  IPR004835 Chitin synthase [PTHR22914] (5-111)
  IPR029044 Nucleotide-diphospho-sugar transferases [SSF53448] (4-100)

Nearest PDB structures (foldseek):
  7stm-assembly1_B  TM=8.882E-01  e=3.472E-07  Candida albicans
  7stn-assembly1_A  TM=8.916E-01  e=7.018E-07  Candida albicans
  7stl-assembly1_B  TM=8.897E-01  e=1.190E-06  Candida albicans
  8k3w-assembly1_B  TM=8.725E-01  e=4.861E-06  Saccharomyces cerevisiae
  7wjm-assembly1_B  TM=9.222E-01  e=1.481E-05  Phytophthora sojae strain P6497